Protein AF-A0AAW4KWG8-F1 (afdb_monomer_lite)

pLDDT: mean 97.6, std 2.84, range [74.19, 98.81]

Foldseek 3Di:
DVVVDDDDPDPLRVLLCPLVPDDADQLAAAEEEPPDDVSNVVSNVVCCVVPVHHYYYWHQDDDPVPDDPCSNVVRVVVPDDPRHPHYD

Secondary structure (DSSP, 8-state):
-GGG----S-HHHHHHHHHHHS---TT-EEEEETT--HHHHHHHHHHHHHH--EEEEE-S-S-GGG--HHHHHHHHHHH--TTEEEE-

Organism: Vibrio cholerae (NCBI:txid666)

Sequence (88 aa):
KPAQIALTGSTSEGLAMIYGGIKVRADQEILTTVHEHYATAFSLDFRVRKERTQVRKIRLFNNAHQVSADEVLGNIQRNIRRNTRVLG

Radius of gyration: 14.54 Å; chains: 1; bounding box: 35×36×30 Å

InterPro domains:
  IPR015421 Pyridoxal phosphate-dependent transferase, major domain [G3DSA:3.40.640.10] (1-87)
  IPR015424 Pyridoxal phosphate-dependent transferase [SSF53383] (2-81)

Structure (mmCIF, N/CA/C/O backbone):
data_AF-A0AAW4KWG8-F1
#
_entry.id   AF-A0AAW4KWG8-F1
#
loop_
_atom_site.group_PDB
_atom_site.id
_atom_site.type_symbol
_atom_site.label_atom_id
_atom_site.label_alt_id
_atom_site.label_comp_id
_atom_site.label_asym_id
_atom_site.label_entity_id
_atom_site.label_seq_id
_atom_site.pdbx_PDB_ins_code
_atom_site.Cartn_x
_atom_site.Cartn_y
_atom_site.Cartn_z
_atom_site.occupancy
_atom_site.B_iso_or_equiv
_atom_site.auth_seq_id
_atom_site.auth_comp_id
_atom_site.auth_asym_id
_atom_site.auth_atom_id
_atom_site.pdbx_PDB_model_num
ATOM 1 N N . LYS A 1 1 ? 22.027 -9.497 10.991 1.00 74.19 1 LYS A N 1
ATOM 2 C CA . LYS A 1 1 ? 21.975 -10.701 10.125 1.00 74.19 1 LYS A CA 1
ATOM 3 C C . LYS A 1 1 ? 21.990 -10.231 8.669 1.00 74.19 1 LYS A C 1
ATOM 5 O O . LYS A 1 1 ? 20.975 -9.699 8.238 1.00 74.19 1 LYS A O 1
ATOM 10 N N . PRO A 1 2 ? 23.111 -10.351 7.936 1.00 89.38 2 PRO A N 1
ATOM 11 C CA . PRO A 1 2 ? 23.260 -9.749 6.601 1.00 89.38 2 PRO A CA 1
ATOM 12 C C . PRO A 1 2 ? 22.173 -10.149 5.589 1.00 89.38 2 PRO A C 1
ATOM 14 O O . PRO A 1 2 ? 21.718 -9.313 4.822 1.00 89.38 2 PRO A O 1
ATOM 17 N N . ALA A 1 3 ? 21.670 -11.386 5.660 1.00 94.62 3 ALA A N 1
ATOM 18 C CA . ALA A 1 3 ? 20.650 -11.921 4.749 1.00 94.62 3 ALA A CA 1
ATOM 19 C C . ALA A 1 3 ? 19.263 -11.234 4.805 1.00 94.62 3 ALA A C 1
ATOM 21 O O . ALA A 1 3 ? 18.377 -11.600 4.042 1.00 94.62 3 ALA A O 1
ATOM 22 N N . GLN A 1 4 ? 19.044 -10.267 5.703 1.00 95.44 4 GLN A N 1
ATOM 23 C CA . GLN A 1 4 ? 17.810 -9.468 5.742 1.00 95.44 4 GLN A CA 1
ATOM 24 C C . GLN A 1 4 ? 17.849 -8.259 4.789 1.00 95.44 4 GLN A C 1
ATOM 26 O O . GLN A 1 4 ? 16.852 -7.551 4.680 1.00 95.44 4 GLN A O 1
ATOM 31 N N . ILE A 1 5 ? 18.985 -8.007 4.129 1.00 96.00 5 ILE A N 1
ATOM 32 C CA . ILE A 1 5 ? 19.187 -6.876 3.219 1.00 96.00 5 ILE A CA 1
ATOM 33 C C . ILE A 1 5 ? 19.292 -7.415 1.792 1.00 96.00 5 ILE A C 1
ATOM 35 O O . ILE A 1 5 ? 20.280 -8.054 1.435 1.00 96.00 5 ILE A O 1
ATOM 39 N N . ALA A 1 6 ? 18.275 -7.144 0.977 1.00 96.44 6 ALA A N 1
ATOM 40 C CA . ALA A 1 6 ? 18.358 -7.318 -0.468 1.00 96.44 6 ALA A CA 1
ATOM 41 C C . ALA A 1 6 ? 18.933 -6.036 -1.089 1.00 96.44 6 ALA A C 1
ATOM 43 O O . ALA A 1 6 ? 18.495 -4.938 -0.748 1.00 96.44 6 ALA A O 1
ATOM 44 N N . LEU A 1 7 ? 19.913 -6.169 -1.984 1.00 97.25 7 LEU A N 1
ATOM 45 C CA . LEU A 1 7 ? 20.482 -5.039 -2.721 1.00 97.25 7 LEU A CA 1
ATOM 46 C C . LEU A 1 7 ? 19.692 -4.850 -4.021 1.00 97.25 7 LEU A C 1
ATOM 48 O O . LEU A 1 7 ? 19.625 -5.770 -4.831 1.00 97.25 7 LEU A O 1
ATOM 52 N N . THR A 1 8 ? 19.097 -3.672 -4.202 1.00 97.62 8 THR A N 1
ATOM 53 C CA . THR A 1 8 ? 18.290 -3.299 -5.378 1.00 97.62 8 THR A CA 1
ATOM 54 C C . THR A 1 8 ? 18.813 -1.999 -5.985 1.00 97.62 8 THR A C 1
ATOM 56 O O . THR A 1 8 ? 19.393 -1.180 -5.274 1.00 97.62 8 THR A O 1
ATOM 59 N N . GLY A 1 9 ? 18.554 -1.757 -7.267 1.00 98.25 9 GLY A N 1
ATOM 60 C CA . GLY A 1 9 ? 18.949 -0.539 -7.975 1.00 98.25 9 GLY A CA 1
ATOM 61 C C . GLY A 1 9 ? 18.050 0.678 -7.726 1.00 98.25 9 GLY A C 1
ATOM 62 O O . GLY A 1 9 ? 18.439 1.792 -8.065 1.00 98.25 9 GLY A O 1
ATOM 63 N N . SER A 1 10 ? 16.852 0.510 -7.147 1.00 98.44 10 SER A N 1
ATOM 64 C CA . SER A 1 10 ? 15.953 1.631 -6.823 1.00 98.44 10 SER A CA 1
ATOM 65 C C . SER A 1 10 ? 14.835 1.260 -5.841 1.00 98.44 10 SER A C 1
ATOM 67 O O . SER A 1 10 ? 14.531 0.086 -5.631 1.00 98.44 10 SER A O 1
ATOM 69 N N . THR A 1 11 ? 14.138 2.269 -5.304 1.00 98.06 11 THR A N 1
ATOM 70 C CA . THR A 1 11 ? 12.889 2.070 -4.548 1.00 98.06 11 THR A CA 1
ATOM 71 C C . THR A 1 11 ? 11.810 1.399 -5.402 1.00 98.06 11 THR A C 1
ATOM 73 O O . THR A 1 11 ? 11.117 0.510 -4.918 1.00 98.06 11 THR A O 1
ATOM 76 N N . SER A 1 12 ? 11.683 1.779 -6.680 1.00 98.50 12 SER A N 1
ATOM 77 C CA . SER A 1 12 ? 10.692 1.202 -7.600 1.00 98.50 12 SER A CA 1
ATOM 78 C C . SER A 1 12 ? 10.915 -0.291 -7.829 1.00 98.50 12 SER A C 1
ATOM 80 O O . SER A 1 12 ? 9.952 -1.052 -7.859 1.00 98.50 12 SER A O 1
ATOM 82 N N . GLU A 1 13 ? 12.173 -0.719 -7.941 1.00 98.50 13 GLU A N 1
ATOM 83 C CA . GLU A 1 13 ? 12.528 -2.135 -8.062 1.00 98.50 13 GLU A CA 1
ATOM 84 C C . GLU A 1 13 ? 12.124 -2.918 -6.807 1.00 98.50 13 GLU A C 1
ATOM 86 O O . GLU A 1 13 ? 11.469 -3.955 -6.910 1.00 98.50 13 GLU A O 1
ATOM 91 N N . GLY A 1 14 ? 12.420 -2.382 -5.618 1.00 98.19 14 GLY A N 1
ATOM 92 C CA . GLY A 1 14 ? 11.987 -2.979 -4.355 1.00 98.19 14 GLY A CA 1
ATOM 93 C C . GLY A 1 14 ? 10.461 -3.080 -4.236 1.00 98.19 14 GLY A C 1
ATOM 94 O O . GLY A 1 14 ? 9.935 -4.136 -3.882 1.00 98.19 14 GLY A O 1
ATOM 95 N N . LEU A 1 15 ? 9.734 -2.015 -4.589 1.00 98.38 15 LEU A N 1
ATOM 96 C CA . LEU A 1 15 ? 8.268 -1.991 -4.567 1.00 98.38 15 LEU A CA 1
ATOM 97 C C . LEU A 1 15 ? 7.667 -3.007 -5.546 1.00 98.38 15 LEU A C 1
ATOM 99 O O . LEU A 1 15 ? 6.759 -3.743 -5.165 1.00 98.38 15 LEU A O 1
ATOM 103 N N . ALA A 1 16 ? 8.189 -3.098 -6.773 1.00 97.69 16 ALA A N 1
ATOM 104 C CA . ALA A 1 16 ? 7.734 -4.074 -7.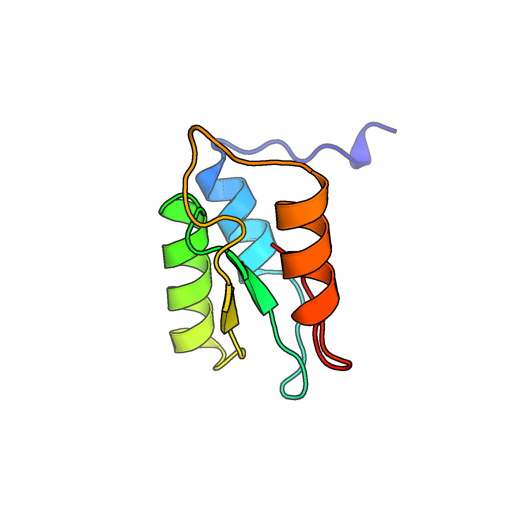760 1.00 97.69 16 ALA A CA 1
ATOM 105 C C . ALA A 1 16 ? 8.016 -5.516 -7.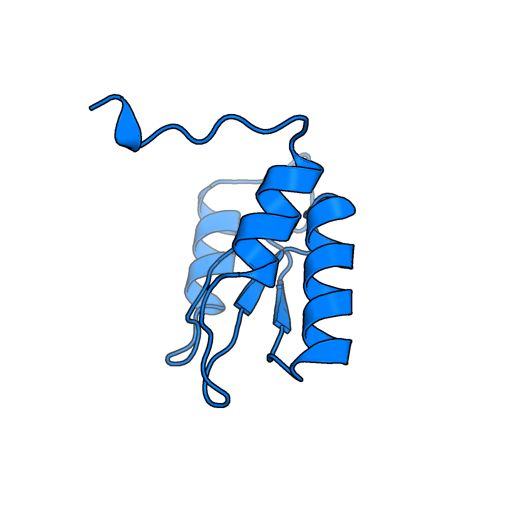308 1.00 97.69 16 ALA A C 1
ATOM 107 O O . ALA A 1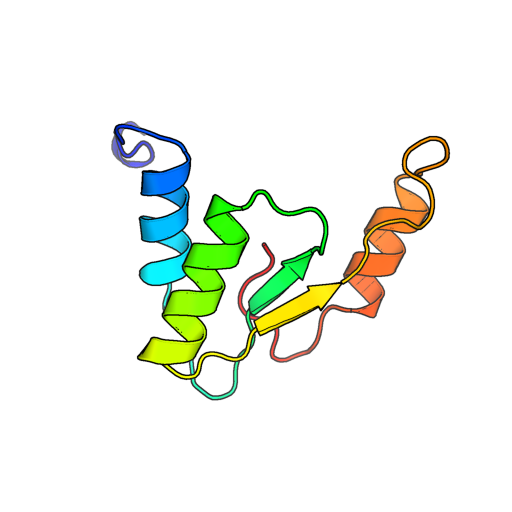 16 ? 7.161 -6.389 -7.468 1.00 97.69 16 ALA A O 1
ATOM 108 N N . MET A 1 17 ? 9.174 -5.763 -6.687 1.00 97.50 17 MET A N 1
ATOM 109 C CA . MET A 1 17 ? 9.530 -7.072 -6.137 1.00 97.50 17 MET A CA 1
ATOM 110 C C . MET A 1 17 ? 8.581 -7.486 -5.004 1.00 97.50 17 MET A C 1
ATOM 112 O O . MET A 1 17 ? 8.067 -8.605 -5.013 1.00 97.50 17 MET A O 1
ATOM 116 N N . ILE A 1 18 ? 8.306 -6.593 -4.047 1.00 97.62 18 ILE A N 1
ATOM 117 C CA . ILE A 1 18 ? 7.428 -6.901 -2.911 1.00 97.62 18 ILE A CA 1
ATOM 118 C C . ILE A 1 18 ? 5.965 -6.973 -3.350 1.00 97.62 18 ILE A C 1
ATOM 120 O O . ILE A 1 18 ? 5.334 -8.016 -3.181 1.00 97.62 18 ILE A O 1
ATOM 124 N N . TYR A 1 19 ? 5.413 -5.913 -3.946 1.00 97.88 19 TYR A N 1
ATOM 125 C CA . TYR A 1 19 ? 4.000 -5.891 -4.324 1.00 97.88 19 TYR A CA 1
ATOM 126 C C . 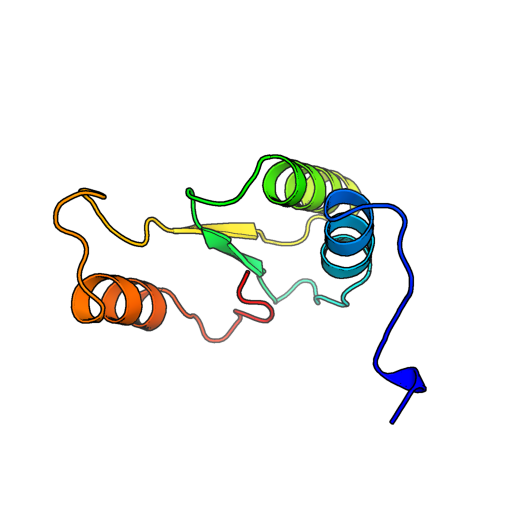TYR A 1 19 ? 3.674 -6.849 -5.461 1.00 97.88 19 TYR A C 1
ATOM 128 O O . TYR A 1 19 ? 2.565 -7.368 -5.481 1.00 97.88 19 TYR A O 1
ATOM 136 N N . GLY A 1 20 ? 4.604 -7.130 -6.374 1.00 95.62 20 GLY A N 1
ATOM 137 C CA . GLY A 1 20 ? 4.416 -8.130 -7.424 1.00 95.62 20 GLY A CA 1
ATOM 138 C C . GLY A 1 20 ? 4.656 -9.568 -6.956 1.00 95.62 20 GLY A C 1
ATOM 139 O O . GLY A 1 20 ? 4.011 -10.480 -7.462 1.00 95.62 20 GLY A O 1
ATOM 140 N N . GLY A 1 21 ? 5.557 -9.789 -5.992 1.00 95.56 21 GLY A N 1
ATOM 141 C CA . GLY A 1 21 ? 5.981 -11.128 -5.567 1.00 95.56 21 GLY A CA 1
ATOM 142 C C . GLY A 1 21 ? 5.280 -11.679 -4.323 1.00 95.56 21 GLY A C 1
ATOM 143 O O . GLY A 1 21 ? 5.265 -12.895 -4.113 1.00 95.56 21 GLY A O 1
ATOM 144 N N . ILE A 1 22 ? 4.687 -10.826 -3.481 1.00 97.00 22 ILE A N 1
ATOM 145 C CA . ILE A 1 22 ? 4.017 -11.285 -2.259 1.00 97.00 22 ILE A CA 1
ATOM 146 C C . ILE A 1 22 ? 2.812 -12.176 -2.597 1.00 97.00 22 ILE A C 1
ATOM 148 O O . ILE A 1 22 ? 2.024 -11.877 -3.493 1.00 97.00 22 ILE A O 1
ATOM 152 N N . LYS A 1 23 ? 2.642 -13.293 -1.886 1.00 97.12 23 LYS A N 1
ATOM 153 C CA . LYS A 1 23 ? 1.515 -14.209 -2.121 1.00 97.12 23 LYS A CA 1
ATOM 154 C C . LYS A 1 23 ? 0.253 -13.697 -1.424 1.00 97.12 23 LYS A C 1
ATOM 156 O O . LYS A 1 23 ? 0.217 -13.608 -0.196 1.00 97.12 23 LYS A O 1
ATOM 161 N N . VAL A 1 24 ? -0.783 -13.422 -2.213 1.00 98.12 24 VAL A N 1
ATOM 162 C CA . VAL A 1 24 ? -2.118 -13.004 -1.760 1.00 98.12 24 VAL A CA 1
ATOM 163 C C . VAL A 1 24 ? -3.129 -13.954 -2.391 1.00 98.12 24 VAL A C 1
ATOM 165 O O . VAL A 1 24 ? -3.113 -14.151 -3.604 1.00 98.12 24 VAL A O 1
ATOM 168 N N . ARG A 1 25 ? -3.963 -14.603 -1.575 1.00 97.94 25 ARG A N 1
ATOM 169 C CA . ARG A 1 25 ? -4.987 -15.531 -2.078 1.00 97.94 25 ARG A CA 1
ATOM 170 C C . ARG A 1 25 ? -6.163 -14.772 -2.697 1.00 97.94 25 ARG A C 1
ATOM 172 O O . ARG A 1 25 ? -6.354 -13.593 -2.423 1.00 97.94 25 ARG A O 1
ATOM 179 N N . ALA A 1 26 ? -6.987 -15.465 -3.481 1.00 97.12 26 ALA A N 1
ATOM 180 C CA . ALA A 1 26 ? -8.151 -14.869 -4.144 1.00 97.12 26 ALA A CA 1
ATOM 181 C C . ALA A 1 26 ? -9.190 -14.280 -3.163 1.00 97.12 26 ALA A C 1
ATOM 183 O O . ALA A 1 26 ? -9.883 -13.322 -3.504 1.00 97.12 26 ALA A O 1
ATOM 184 N N . ASP A 1 27 ? -9.271 -14.822 -1.940 1.00 98.12 27 ASP A N 1
ATOM 185 C CA . ASP A 1 27 ? -10.148 -14.345 -0.862 1.00 98.12 27 ASP A CA 1
ATOM 186 C C . ASP A 1 27 ? -9.593 -13.123 -0.106 1.00 98.12 27 ASP A C 1
ATOM 188 O O . ASP A 1 27 ? -10.283 -12.565 0.746 1.00 98.12 27 ASP A O 1
ATOM 192 N N . GLN A 1 28 ? -8.364 -12.692 -0.402 1.00 98.75 28 GLN A N 1
ATOM 193 C CA . GLN A 1 28 ? -7.640 -11.656 0.334 1.00 98.75 28 GLN A CA 1
ATOM 194 C C . GLN A 1 28 ? -7.490 -10.354 -0.462 1.00 98.75 28 GLN A C 1
ATOM 196 O O . GLN A 1 28 ? -7.483 -10.352 -1.693 1.00 98.75 28 GLN A O 1
ATOM 201 N N . GLU A 1 29 ? -7.314 -9.243 0.257 1.00 98.75 29 GLU A N 1
ATOM 202 C CA . GLU A 1 29 ? -7.042 -7.925 -0.326 1.00 98.75 29 GLU A CA 1
ATOM 203 C C . GLU A 1 29 ? -5.680 -7.353 0.098 1.00 98.75 29 GLU A C 1
ATOM 205 O O . GLU A 1 29 ? -5.145 -7.659 1.173 1.00 98.75 29 GLU A O 1
ATOM 210 N N . ILE A 1 30 ? -5.159 -6.469 -0.754 1.00 98.75 30 ILE A N 1
ATOM 211 C CA . ILE A 1 30 ? -4.140 -5.477 -0.413 1.00 98.75 30 ILE A CA 1
ATOM 212 C C . ILE A 1 30 ? -4.866 -4.162 -0.108 1.00 98.75 30 ILE A C 1
ATOM 214 O O . ILE A 1 30 ? -5.572 -3.618 -0.963 1.00 98.75 30 ILE A O 1
ATOM 218 N N . LEU A 1 31 ? -4.689 -3.651 1.106 1.00 98.81 31 LEU A N 1
ATOM 219 C CA . LEU A 1 31 ? -5.123 -2.317 1.505 1.00 98.81 31 LEU A CA 1
ATOM 220 C C . LEU A 1 31 ? -3.936 -1.365 1.385 1.00 98.81 31 LEU A C 1
ATOM 222 O O . LEU A 1 31 ? -2.865 -1.671 1.889 1.00 98.81 31 LEU A O 1
ATOM 226 N N . THR A 1 32 ? -4.116 -0.223 0.736 1.00 98.62 32 THR A N 1
ATOM 227 C CA . THR A 1 32 ? -3.085 0.819 0.631 1.00 98.62 32 THR A CA 1
ATOM 228 C C . THR A 1 32 ? -3.720 2.205 0.687 1.00 98.62 32 THR A C 1
ATOM 230 O O . THR A 1 32 ? -4.928 2.333 0.920 1.00 98.62 32 THR A O 1
ATOM 233 N N . THR A 1 33 ? -2.944 3.260 0.472 1.00 98.62 33 THR A N 1
ATOM 234 C CA . THR A 1 33 ? -3.414 4.636 0.581 1.00 98.62 33 THR A CA 1
ATOM 235 C C . THR A 1 33 ? -3.562 5.316 -0.781 1.00 98.62 33 THR A C 1
ATOM 237 O O . THR A 1 33 ? -3.085 4.847 -1.813 1.00 98.62 33 THR A O 1
ATOM 240 N N . VAL A 1 34 ? -4.268 6.446 -0.817 1.00 98.06 34 VAL A N 1
ATOM 241 C CA . VAL A 1 34 ? -4.245 7.361 -1.977 1.00 98.06 34 VAL A CA 1
ATOM 242 C C . VAL A 1 34 ? -2.977 8.219 -2.020 1.00 98.06 34 VAL A C 1
ATOM 244 O O . VAL A 1 34 ? -2.799 8.980 -2.964 1.00 98.06 34 VAL A O 1
ATOM 247 N N . HIS A 1 35 ? -2.128 8.113 -0.995 1.00 98.00 35 HIS A N 1
ATOM 248 C CA . HIS A 1 35 ? -0.928 8.927 -0.797 1.00 98.00 35 HIS A CA 1
ATOM 249 C C . HIS A 1 35 ? 0.346 8.215 -1.257 1.00 98.00 35 HIS A C 1
ATOM 251 O O . HIS A 1 35 ? 1.440 8.758 -1.129 1.00 98.00 35 HIS A O 1
ATOM 257 N N . GLU A 1 36 ? 0.206 7.004 -1.791 1.00 98.12 36 GLU A N 1
ATOM 258 C CA . GLU A 1 36 ? 1.321 6.239 -2.319 1.00 98.12 36 GLU A CA 1
ATOM 259 C C . GLU A 1 36 ? 1.999 6.931 -3.500 1.00 98.12 36 GLU A C 1
ATOM 261 O O . GLU A 1 36 ? 1.362 7.543 -4.362 1.00 98.12 36 GLU A O 1
ATOM 266 N N . HIS A 1 37 ? 3.310 6.728 -3.600 1.00 98.31 37 HIS A N 1
ATOM 267 C CA . HIS A 1 37 ? 4.067 7.112 -4.780 1.00 98.31 37 HIS A CA 1
ATOM 268 C C . HIS A 1 37 ? 3.620 6.313 -6.019 1.00 98.31 37 HIS A C 1
ATOM 270 O O . HIS A 1 37 ? 3.150 5.173 -5.915 1.00 98.31 37 HIS A O 1
ATOM 276 N N . TYR A 1 38 ? 3.832 6.874 -7.217 1.00 97.50 38 TYR A N 1
ATOM 277 C CA . TYR A 1 38 ? 3.389 6.258 -8.475 1.00 97.50 38 TYR A CA 1
ATOM 278 C C . TYR A 1 38 ? 3.891 4.814 -8.634 1.00 97.50 38 TYR A C 1
ATOM 280 O O . TYR A 1 38 ? 3.172 3.967 -9.155 1.00 97.50 38 TYR A O 1
ATOM 288 N N . ALA A 1 39 ? 5.106 4.517 -8.161 1.00 98.12 39 ALA A N 1
ATOM 289 C CA . ALA A 1 39 ? 5.709 3.192 -8.282 1.00 98.12 39 ALA A CA 1
ATOM 290 C C . ALA A 1 39 ? 4.882 2.106 -7.570 1.00 98.12 39 ALA A C 1
ATOM 292 O O . ALA A 1 39 ? 4.677 1.029 -8.132 1.00 98.12 39 ALA A O 1
ATOM 293 N N . THR A 1 40 ? 4.340 2.400 -6.383 1.00 98.44 40 THR A N 1
ATOM 294 C CA . THR A 1 40 ? 3.398 1.511 -5.686 1.00 98.44 40 THR A CA 1
ATOM 295 C C . THR A 1 40 ? 2.094 1.398 -6.470 1.00 98.44 40 THR A C 1
ATOM 297 O O . THR A 1 40 ? 1.626 0.289 -6.729 1.00 98.44 40 THR A O 1
ATOM 300 N N . ALA A 1 41 ? 1.527 2.535 -6.898 1.00 97.25 41 ALA A N 1
ATOM 301 C CA . ALA A 1 41 ? 0.253 2.563 -7.613 1.00 97.25 41 ALA A CA 1
ATOM 302 C C . ALA A 1 41 ? 0.289 1.706 -8.890 1.00 97.25 41 ALA A C 1
ATOM 304 O O . ALA A 1 41 ? -0.565 0.841 -9.064 1.00 97.25 41 ALA A O 1
ATOM 305 N N . PHE A 1 42 ? 1.310 1.874 -9.735 1.00 97.81 42 PHE A N 1
ATOM 306 C CA . PHE A 1 42 ? 1.448 1.097 -10.967 1.00 97.81 42 PHE A CA 1
ATOM 307 C C . PHE A 1 42 ? 1.809 -0.367 -10.712 1.00 97.81 42 PHE A C 1
ATOM 309 O O . PHE A 1 42 ? 1.291 -1.240 -11.406 1.00 97.81 42 PHE A O 1
ATOM 316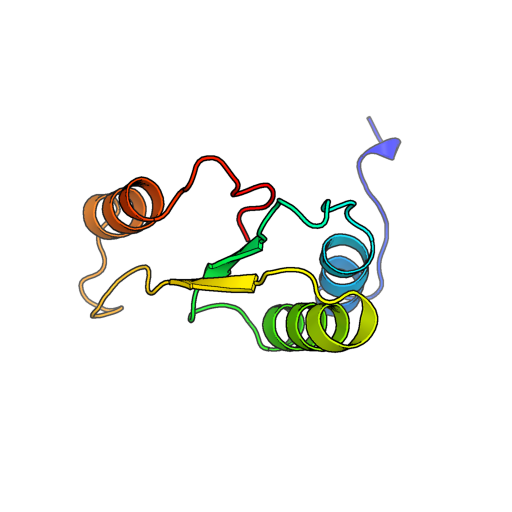 N N . SER A 1 43 ? 2.635 -0.667 -9.703 1.00 98.38 43 SER A N 1
ATOM 317 C CA . SER A 1 43 ? 2.930 -2.061 -9.333 1.00 98.38 43 SER A CA 1
ATOM 318 C C . SER A 1 43 ? 1.653 -2.819 -8.957 1.00 98.38 43 SER A C 1
ATOM 320 O O . SER A 1 43 ? 1.433 -3.944 -9.414 1.00 98.38 43 SER A O 1
ATOM 322 N N . LEU A 1 44 ? 0.774 -2.186 -8.175 1.00 98.38 44 LEU A N 1
ATOM 323 C CA . LEU A 1 44 ? -0.517 -2.754 -7.795 1.00 98.38 44 LEU A CA 1
ATOM 324 C C . LEU A 1 44 ? -1.492 -2.822 -8.977 1.00 98.38 44 LEU A C 1
ATOM 326 O O . LEU A 1 44 ? -2.142 -3.850 -9.149 1.00 98.38 44 LEU A O 1
ATOM 330 N N . ASP A 1 45 ? -1.556 -1.803 -9.835 1.00 98.06 45 ASP A N 1
ATOM 331 C CA . ASP A 1 45 ? -2.417 -1.824 -11.026 1.00 98.06 45 ASP A CA 1
ATOM 332 C C . ASP A 1 45 ? -2.021 -2.950 -11.997 1.00 98.06 45 ASP A C 1
ATOM 334 O O . ASP A 1 45 ? -2.885 -3.672 -12.508 1.00 98.06 45 ASP A O 1
ATOM 338 N N . PHE A 1 46 ? -0.720 -3.161 -12.229 1.00 98.25 46 PHE A N 1
ATOM 339 C CA . PHE A 1 46 ? -0.242 -4.287 -13.034 1.00 98.25 46 PHE A CA 1
ATOM 340 C C . PHE A 1 46 ? -0.563 -5.630 -12.382 1.00 98.25 46 PHE A C 1
ATOM 342 O O . PHE A 1 46 ? -0.995 -6.555 -13.075 1.00 98.25 46 PHE A O 1
ATOM 349 N N . ARG A 1 47 ? -0.433 -5.736 -11.055 1.00 98.00 47 ARG A N 1
ATOM 350 C CA . ARG A 1 47 ? -0.843 -6.934 -10.320 1.00 98.00 47 ARG A CA 1
ATOM 351 C C . ARG A 1 47 ? -2.338 -7.214 -10.460 1.00 98.00 47 ARG A C 1
ATOM 353 O O . ARG A 1 47 ? -2.706 -8.352 -10.733 1.00 98.00 47 ARG A O 1
ATOM 360 N N . VAL A 1 48 ? -3.202 -6.207 -10.331 1.00 98.12 48 VAL A N 1
ATOM 361 C CA . VAL A 1 48 ? -4.655 -6.356 -10.533 1.00 98.12 48 VAL A CA 1
ATOM 362 C C . VAL A 1 48 ? -4.942 -6.887 -11.938 1.00 98.12 48 VAL A C 1
ATOM 364 O O . VAL A 1 48 ? -5.725 -7.821 -12.096 1.00 98.12 48 VAL A O 1
ATOM 367 N N . ARG A 1 49 ? -4.282 -6.344 -12.969 1.00 98.12 49 ARG A N 1
ATOM 368 C CA . ARG A 1 49 ? -4.462 -6.798 -14.359 1.00 98.12 49 ARG A CA 1
ATOM 369 C C . ARG A 1 49 ? -3.989 -8.238 -14.572 1.00 98.12 49 ARG A C 1
ATOM 371 O O . ARG A 1 49 ? -4.663 -8.990 -15.272 1.00 98.12 49 ARG A O 1
ATOM 378 N N . LYS A 1 50 ? -2.857 -8.615 -13.971 1.00 97.19 50 LYS A N 1
ATOM 379 C CA . LYS A 1 50 ? -2.223 -9.931 -14.138 1.00 97.19 50 LYS A CA 1
ATOM 380 C C . LYS A 1 50 ? -2.892 -11.033 -13.313 1.00 97.19 50 LYS A C 1
ATOM 382 O O . LYS A 1 50 ? -3.134 -12.117 -13.826 1.00 97.19 50 LYS A O 1
ATOM 387 N N . GLU A 1 51 ? -3.167 -10.764 -12.041 1.00 97.12 51 GLU A N 1
ATOM 388 C CA . GLU A 1 51 ? -3.551 -11.770 -11.039 1.00 97.12 51 GLU A CA 1
ATOM 389 C C . GLU A 1 51 ? -4.967 -11.577 -10.495 1.00 97.12 51 GLU A C 1
ATOM 391 O O . GLU A 1 51 ? -5.433 -12.395 -9.707 1.00 97.12 51 GLU A O 1
ATOM 396 N N . ARG A 1 52 ? -5.656 -10.491 -10.875 1.00 97.69 52 ARG A N 1
ATOM 397 C CA . ARG A 1 52 ? -6.982 -10.129 -10.341 1.00 97.69 52 ARG A CA 1
ATOM 398 C C . ARG A 1 52 ? -7.002 -9.992 -8.814 1.00 97.69 52 ARG A C 1
ATOM 400 O O . ARG A 1 52 ? -8.053 -10.129 -8.195 1.00 97.69 52 ARG A O 1
ATOM 407 N N . THR A 1 53 ? -5.850 -9.699 -8.202 1.00 98.31 53 THR A N 1
ATOM 408 C CA . THR A 1 53 ? -5.750 -9.429 -6.763 1.00 98.31 53 THR A CA 1
ATOM 409 C C . THR A 1 53 ? -6.647 -8.253 -6.391 1.00 98.31 53 THR A C 1
ATOM 411 O O . THR A 1 53 ? -6.652 -7.235 -7.081 1.00 98.31 53 THR A O 1
ATOM 414 N N . GLN A 1 54 ? -7.389 -8.372 -5.292 1.00 98.50 54 GLN A N 1
ATOM 415 C CA . GLN A 1 54 ? -8.215 -7.278 -4.793 1.00 98.50 54 GLN A CA 1
ATOM 416 C C . GLN A 1 54 ? -7.315 -6.198 -4.181 1.00 98.50 54 GLN A C 1
ATOM 418 O O . GLN A 1 54 ? -6.526 -6.482 -3.278 1.00 98.50 54 GLN A O 1
ATOM 423 N N . VAL A 1 55 ? -7.429 -4.961 -4.667 1.00 98.56 55 VAL A N 1
ATOM 424 C CA . VAL A 1 55 ? -6.693 -3.802 -4.146 1.00 98.56 55 VAL A CA 1
ATOM 425 C C . VAL A 1 55 ? -7.687 -2.712 -3.783 1.00 98.56 55 VAL A C 1
ATOM 427 O O . VAL A 1 55 ? -8.541 -2.348 -4.591 1.00 98.56 55 VAL A O 1
ATOM 430 N N . ARG A 1 56 ? -7.561 -2.162 -2.575 1.00 98.56 56 ARG A N 1
ATOM 431 C CA . ARG A 1 56 ? -8.398 -1.061 -2.094 1.00 98.56 56 ARG A CA 1
ATOM 432 C C . ARG A 1 56 ? -7.535 0.064 -1.545 1.00 98.56 56 ARG A C 1
ATOM 434 O O . ARG A 1 56 ? -6.541 -0.186 -0.870 1.00 98.56 56 ARG A O 1
ATOM 441 N N . LYS A 1 57 ? -7.942 1.304 -1.822 1.00 98.56 57 LYS A N 1
ATOM 442 C CA . LYS A 1 57 ? -7.240 2.517 -1.387 1.00 98.56 57 LYS A CA 1
ATOM 443 C C . LYS A 1 57 ? -8.054 3.274 -0.345 1.00 98.56 57 LYS A C 1
ATOM 445 O O . LYS A 1 57 ? -9.276 3.362 -0.470 1.00 98.56 57 LYS A O 1
ATOM 450 N N . ILE A 1 58 ? -7.376 3.835 0.652 1.00 98.62 58 ILE A N 1
ATOM 451 C CA . ILE A 1 58 ? -7.974 4.704 1.672 1.00 98.62 58 ILE A CA 1
ATOM 452 C C . ILE A 1 58 ? -7.262 6.050 1.739 1.00 98.62 58 ILE A C 1
ATOM 454 O O . ILE A 1 58 ? -6.080 6.177 1.426 1.00 98.62 58 ILE A O 1
ATOM 458 N N . ARG A 1 59 ? -7.986 7.076 2.172 1.00 98.56 59 ARG A N 1
ATOM 459 C CA . ARG A 1 59 ? -7.392 8.361 2.529 1.00 98.56 59 ARG A CA 1
ATOM 460 C C . ARG A 1 59 ? -7.012 8.323 4.006 1.00 98.56 59 ARG A C 1
ATOM 462 O O . ARG A 1 59 ? -7.860 8.017 4.836 1.00 98.56 59 ARG A O 1
ATOM 469 N N . LEU A 1 60 ? -5.750 8.619 4.323 1.00 98.62 60 LEU A N 1
ATOM 470 C CA . LEU 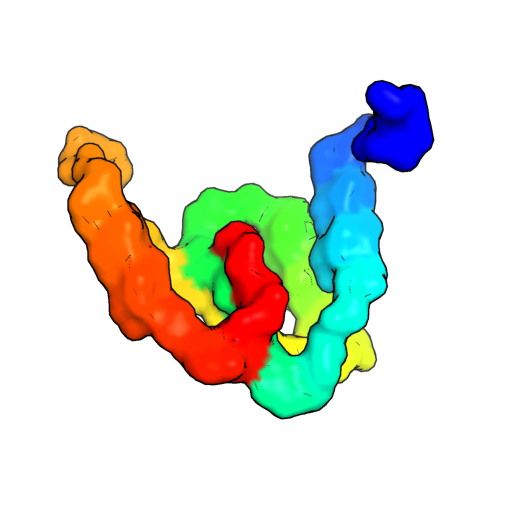A 1 60 ? -5.279 8.633 5.715 1.00 98.62 60 LEU A CA 1
ATOM 471 C C . LEU A 1 60 ? -5.679 9.898 6.477 1.00 98.62 60 LEU A C 1
ATOM 473 O O . LEU A 1 60 ? -5.836 9.848 7.690 1.00 98.62 60 LEU A O 1
ATOM 477 N N . PHE A 1 61 ? -5.835 11.013 5.770 1.00 98.38 61 PHE A N 1
ATOM 478 C CA . PHE A 1 61 ? -6.140 12.323 6.335 1.00 98.38 61 PHE A CA 1
ATOM 479 C C . PHE A 1 61 ? -6.771 13.221 5.274 1.00 98.38 61 PHE A C 1
ATOM 481 O O . PHE A 1 61 ? -6.509 13.054 4.074 1.00 98.38 61 PHE A O 1
ATOM 488 N N . ASN A 1 62 ? -7.587 14.181 5.702 1.00 97.50 62 ASN A N 1
ATOM 489 C CA . ASN A 1 62 ? -8.253 15.111 4.785 1.00 97.50 62 ASN A CA 1
ATOM 490 C C . ASN A 1 62 ? -7.367 16.293 4.380 1.00 97.50 62 ASN A C 1
ATOM 492 O O . ASN A 1 62 ? -7.338 16.655 3.204 1.00 97.50 62 ASN A O 1
ATOM 496 N N . ASN A 1 63 ? -6.623 16.863 5.330 1.00 97.75 63 ASN A N 1
ATOM 497 C CA . ASN A 1 63 ? -5.746 18.009 5.105 1.00 97.75 63 ASN A CA 1
ATOM 498 C C . ASN A 1 63 ? -4.337 17.700 5.618 1.00 97.75 63 ASN A C 1
ATOM 500 O O . ASN A 1 63 ? -4.136 17.517 6.815 1.00 97.75 63 ASN A O 1
ATOM 504 N N . ALA A 1 64 ? -3.355 17.694 4.715 1.00 97.00 64 ALA A N 1
ATOM 505 C CA . ALA A 1 64 ? -1.966 17.392 5.051 1.00 97.00 64 ALA A CA 1
ATOM 506 C C . ALA A 1 64 ? -1.365 18.377 6.071 1.00 97.00 64 ALA A C 1
ATOM 508 O O . ALA A 1 64 ? -0.515 17.988 6.862 1.00 97.00 64 ALA A O 1
ATOM 509 N N . HIS A 1 65 ? -1.821 19.633 6.090 1.00 97.94 65 HIS A N 1
ATOM 510 C CA . HIS A 1 65 ? -1.330 20.649 7.028 1.00 97.94 65 HIS A CA 1
ATOM 511 C C . HIS A 1 65 ? -1.896 20.506 8.446 1.00 97.94 65 HIS A C 1
ATOM 513 O O . HIS A 1 65 ? -1.365 21.112 9.370 1.00 97.94 65 HIS A O 1
ATOM 519 N N . GLN A 1 66 ? -2.977 19.743 8.617 1.00 98.00 66 GLN A N 1
ATOM 520 C CA . GLN A 1 66 ? -3.672 19.559 9.898 1.00 98.00 66 GLN A CA 1
ATOM 521 C C . GLN A 1 66 ? -3.682 18.092 10.343 1.00 98.00 66 GLN A C 1
ATOM 523 O O . GLN A 1 66 ? -4.421 17.729 11.254 1.00 98.00 66 GLN A O 1
ATOM 528 N N . VAL A 1 67 ? -2.889 17.244 9.683 1.00 98.25 67 VAL A N 1
ATOM 529 C CA . VAL A 1 67 ? -2.849 15.808 9.953 1.00 98.25 67 VAL A CA 1
ATOM 530 C C . VAL A 1 67 ? -2.465 15.535 11.406 1.00 98.25 67 VAL A C 1
ATOM 532 O O . VAL A 1 67 ? -1.544 16.148 11.950 1.00 98.25 67 VAL A O 1
ATOM 535 N N . SER A 1 68 ? -3.145 14.572 12.024 1.00 98.44 68 SER A N 1
ATOM 536 C CA . SER A 1 68 ? -2.792 14.054 13.344 1.00 98.44 68 SER A CA 1
ATOM 537 C C . SER A 1 68 ? -2.565 12.545 13.302 1.00 98.44 68 SER A C 1
ATOM 539 O O . SER A 1 68 ? -3.092 11.836 12.440 1.00 98.44 68 SER A O 1
ATOM 541 N N . ALA A 1 69 ? -1.787 12.037 14.259 1.00 98.62 69 ALA A N 1
ATOM 542 C CA . ALA A 1 69 ? -1.597 10.599 14.417 1.00 98.62 69 ALA A CA 1
ATOM 543 C C . ALA A 1 69 ? -2.936 9.884 14.673 1.00 98.62 69 ALA A C 1
ATOM 545 O O . ALA A 1 69 ? -3.188 8.842 14.073 1.00 98.62 69 ALA A O 1
ATOM 546 N N . ASP A 1 70 ? -3.817 10.473 15.486 1.00 98.62 70 ASP A N 1
ATOM 547 C CA . ASP A 1 70 ? -5.131 9.904 15.801 1.00 98.62 70 ASP A CA 1
ATOM 548 C C . ASP A 1 70 ? -6.035 9.801 14.564 1.00 98.62 70 ASP A C 1
ATOM 550 O O . ASP A 1 70 ? -6.733 8.799 14.389 1.00 98.62 70 ASP A O 1
ATOM 554 N N . GLU A 1 71 ? -6.002 10.796 13.667 1.00 98.69 71 GLU A N 1
ATOM 555 C CA . GLU A 1 71 ? -6.735 10.742 12.397 1.00 98.69 71 GLU A CA 1
ATOM 556 C C . GLU A 1 71 ? -6.214 9.595 11.521 1.00 98.69 71 GLU A C 1
ATOM 558 O O . GLU A 1 71 ? -7.002 8.762 11.061 1.00 98.69 71 GLU A O 1
ATOM 563 N N . VAL A 1 72 ? -4.892 9.514 11.335 1.00 98.69 72 VAL A N 1
ATOM 564 C CA . VAL A 1 72 ? -4.241 8.483 10.511 1.00 98.69 72 VAL A CA 1
ATOM 565 C C . VAL A 1 72 ? -4.518 7.085 11.058 1.00 98.69 72 VAL A C 1
ATOM 567 O O . VAL A 1 72 ? -5.012 6.221 10.329 1.00 98.69 72 VAL A O 1
ATOM 570 N N . LEU A 1 73 ? -4.245 6.861 12.344 1.00 98.75 73 LEU A N 1
ATOM 571 C CA . LEU A 1 73 ? -4.440 5.570 13.001 1.00 98.75 73 LEU A CA 1
ATOM 572 C C . LEU A 1 73 ? -5.918 5.177 13.017 1.00 98.75 73 LEU A C 1
ATOM 574 O O . LEU A 1 73 ? -6.251 4.040 12.680 1.00 98.75 73 LEU A O 1
ATOM 578 N N . GLY A 1 74 ? -6.815 6.120 13.314 1.00 98.75 74 GLY A N 1
ATOM 579 C CA . GLY A 1 74 ? -8.255 5.887 13.277 1.00 98.75 74 GLY A CA 1
ATOM 580 C C . GLY A 1 74 ? -8.753 5.508 11.879 1.00 98.75 74 GLY A C 1
ATOM 581 O O . GLY A 1 74 ? -9.584 4.606 11.742 1.00 98.75 74 GLY A O 1
ATOM 582 N N . ASN A 1 75 ? -8.234 6.150 10.828 1.00 98.69 75 ASN A N 1
ATOM 583 C CA . ASN A 1 75 ? -8.577 5.823 9.444 1.00 98.69 75 ASN A CA 1
ATOM 584 C C . ASN A 1 75 ? -8.049 4.449 9.022 1.00 98.69 75 ASN A C 1
ATOM 586 O O . ASN A 1 75 ? -8.789 3.708 8.373 1.00 98.69 75 ASN A O 1
ATOM 590 N N . ILE A 1 76 ? -6.833 4.067 9.422 1.00 98.69 76 ILE A N 1
ATOM 591 C CA . ILE A 1 76 ? -6.304 2.716 9.179 1.00 98.69 76 ILE A CA 1
ATOM 592 C C . ILE A 1 76 ? -7.163 1.678 9.908 1.00 98.69 76 ILE A C 1
ATOM 594 O O . ILE A 1 76 ? -7.691 0.762 9.276 1.00 98.69 76 ILE A O 1
ATOM 598 N N . GLN A 1 77 ? -7.369 1.848 11.217 1.00 98.62 77 GLN A N 1
ATOM 599 C CA . GLN A 1 77 ? -8.075 0.884 12.061 1.00 98.62 77 GLN A CA 1
ATOM 600 C C . GLN A 1 77 ? -9.496 0.602 11.563 1.00 98.62 77 GLN A C 1
ATOM 602 O O . GLN A 1 77 ? -9.895 -0.557 11.480 1.00 98.62 77 GLN A O 1
ATOM 607 N N . ARG A 1 78 ? -10.253 1.639 11.177 1.00 98.50 78 ARG A N 1
ATOM 608 C CA . ARG A 1 78 ? -11.620 1.481 10.644 1.00 98.50 78 ARG A CA 1
ATOM 609 C C . ARG A 1 78 ? -11.673 0.787 9.286 1.00 98.50 78 ARG A C 1
ATOM 611 O O . ARG A 1 78 ? -12.726 0.287 8.898 1.00 98.50 78 ARG A O 1
ATOM 618 N N . ASN A 1 79 ? -10.572 0.802 8.542 1.00 98.75 79 ASN A N 1
ATOM 619 C CA . ASN A 1 79 ? -10.525 0.270 7.190 1.00 98.75 79 ASN A CA 1
ATOM 620 C C . ASN A 1 79 ? -9.895 -1.114 7.097 1.00 98.75 79 ASN A C 1
ATOM 622 O O . ASN A 1 79 ? -10.090 -1.756 6.071 1.00 98.75 79 ASN A O 1
ATOM 626 N N . ILE A 1 80 ? -9.173 -1.599 8.104 1.00 98.69 80 ILE A N 1
ATOM 627 C CA . ILE A 1 80 ? -8.701 -2.986 8.105 1.00 98.69 80 ILE A CA 1
ATOM 628 C C . ILE A 1 80 ? -9.909 -3.929 8.145 1.00 98.69 80 ILE A C 1
ATOM 630 O O . ILE A 1 80 ? -10.836 -3.765 8.938 1.00 98.69 80 ILE A O 1
ATOM 634 N N . ARG A 1 81 ? -9.896 -4.940 7.276 1.00 98.62 81 ARG A N 1
ATOM 635 C CA . ARG A 1 81 ? -10.920 -5.986 7.189 1.00 98.62 81 ARG A CA 1
ATOM 636 C C . ARG A 1 81 ? -10.314 -7.336 7.541 1.00 98.62 81 ARG A C 1
ATOM 638 O O . ARG A 1 81 ? -9.103 -7.528 7.477 1.00 98.62 81 ARG A O 1
ATOM 645 N N . ARG A 1 82 ? -11.169 -8.320 7.837 1.00 98.50 82 ARG A N 1
ATOM 646 C CA . ARG A 1 82 ? -10.735 -9.706 8.106 1.00 98.50 82 ARG A CA 1
ATOM 647 C C . ARG A 1 82 ? -9.910 -10.314 6.967 1.00 98.50 82 ARG A C 1
ATOM 649 O O . ARG A 1 82 ? -9.092 -11.190 7.222 1.00 98.50 82 ARG A O 1
ATOM 656 N N . ASN A 1 83 ? -10.124 -9.866 5.731 1.00 98.62 83 ASN A N 1
ATOM 657 C CA . ASN A 1 83 ? -9.412 -10.343 4.552 1.00 98.62 83 ASN A CA 1
ATOM 658 C C . ASN A 1 83 ? -8.243 -9.440 4.111 1.00 98.62 83 ASN A C 1
ATOM 660 O O . ASN A 1 83 ? -7.611 -9.739 3.098 1.00 98.62 83 ASN A O 1
ATOM 664 N N . THR A 1 84 ? -7.921 -8.368 4.846 1.00 98.81 84 THR A N 1
ATOM 665 C CA . THR A 1 84 ? -6.736 -7.544 4.570 1.00 98.81 84 THR A CA 1
ATOM 666 C C . THR A 1 84 ? -5.476 -8.354 4.874 1.00 98.81 84 THR A C 1
ATOM 668 O O . THR A 1 84 ? -5.166 -8.639 6.030 1.00 98.81 84 THR A O 1
ATOM 671 N N . ARG A 1 85 ? -4.750 -8.761 3.827 1.00 98.62 85 ARG A N 1
ATOM 672 C CA . ARG A 1 85 ? -3.531 -9.576 3.953 1.00 98.62 85 ARG A CA 1
ATOM 673 C C . ARG A 1 85 ? -2.260 -8.741 3.928 1.00 98.62 85 ARG A C 1
ATOM 675 O O . ARG A 1 85 ? -1.274 -9.127 4.551 1.00 98.62 85 ARG A O 1
ATOM 682 N N . VAL A 1 86 ? -2.286 -7.637 3.192 1.00 98.62 86 VAL A N 1
ATOM 683 C CA . VAL A 1 86 ? -1.173 -6.700 3.058 1.00 98.62 86 VAL A CA 1
ATOM 684 C C . VAL A 1 86 ? -1.712 -5.308 3.349 1.00 98.62 86 VAL A C 1
ATOM 686 O O . VAL A 1 86 ? -2.760 -4.940 2.817 1.00 98.62 86 VAL A O 1
ATOM 689 N N . LEU A 1 87 ? -1.000 -4.568 4.194 1.00 98.31 87 LEU A N 1
ATOM 690 C CA . LEU A 1 87 ? -1.183 -3.137 4.384 1.00 98.31 87 LEU A CA 1
ATOM 691 C C . LEU A 1 87 ? 0.049 -2.451 3.798 1.00 98.31 87 LEU A C 1
ATOM 693 O O . LEU A 1 87 ? 1.162 -2.723 4.251 1.00 98.31 87 LEU A O 1
ATOM 697 N N . GLY A 1 88 ? -0.179 -1.667 2.751 1.00 93.25 88 GLY A N 1
ATOM 698 C CA . GLY A 1 88 ? 0.813 -0.843 2.076 1.00 93.25 88 GLY A CA 1
ATOM 699 C C . GLY A 1 88 ? 0.807 0.577 2.591 1.00 93.25 88 GLY A C 1
ATOM 700 O O . GLY A 1 88 ? -0.319 1.091 2.797 1.00 93.25 88 GLY A O 1
#